Protein AF-A0A183GBZ2-F1 (afdb_monomer_lite)

Structure (mmCIF, N/CA/C/O backbone):
data_AF-A0A183GBZ2-F1
#
_entry.id   AF-A0A183GBZ2-F1
#
loop_
_atom_site.group_PDB
_atom_site.id
_atom_site.type_symbol
_atom_site.label_atom_id
_atom_site.label_alt_id
_atom_site.label_comp_id
_atom_site.label_asym_id
_atom_site.label_entity_id
_atom_site.label_seq_id
_atom_site.pdbx_PDB_ins_code
_atom_site.Cartn_x
_atom_site.Cartn_y
_atom_site.Cartn_z
_atom_site.occupancy
_atom_site.B_iso_or_equiv
_atom_site.auth_seq_id
_atom_site.auth_comp_id
_atom_site.auth_asym_id
_atom_site.auth_atom_id
_atom_site.pdbx_PDB_model_num
ATOM 1 N N . MET A 1 1 ? 9.836 1.976 -28.655 1.00 56.66 1 MET A N 1
ATOM 2 C CA . MET A 1 1 ? 9.433 1.804 -27.244 1.00 56.66 1 MET A CA 1
ATOM 3 C C . MET A 1 1 ? 8.396 0.690 -27.174 1.00 56.66 1 MET A C 1
ATOM 5 O O . MET A 1 1 ? 7.216 0.979 -27.188 1.00 56.66 1 MET A O 1
ATOM 9 N N . ALA A 1 2 ? 8.821 -0.572 -27.272 1.00 59.78 2 ALA A N 1
ATOM 10 C CA . ALA A 1 2 ? 7.890 -1.709 -27.383 1.00 59.78 2 ALA A CA 1
ATOM 11 C C . ALA A 1 2 ? 8.426 -3.003 -26.750 1.00 59.78 2 ALA A C 1
ATOM 13 O O . ALA A 1 2 ? 7.832 -4.056 -26.924 1.00 59.78 2 ALA A O 1
ATOM 14 N N . ARG A 1 3 ? 9.582 -2.956 -26.072 1.00 74.38 3 ARG A N 1
ATOM 15 C CA . ARG A 1 3 ? 10.270 -4.179 -25.641 1.00 74.38 3 ARG A CA 1
ATOM 16 C C . ARG A 1 3 ? 9.895 -4.592 -24.220 1.00 74.38 3 ARG A C 1
ATOM 18 O O . ARG A 1 3 ? 9.717 -5.771 -23.983 1.00 74.38 3 ARG A O 1
ATOM 25 N N . LEU A 1 4 ? 9.758 -3.653 -23.282 1.00 75.12 4 LEU A N 1
ATOM 26 C CA . LEU A 1 4 ? 9.427 -3.984 -21.890 1.00 75.12 4 LEU A CA 1
ATOM 27 C C . LEU A 1 4 ? 7.934 -4.288 -21.712 1.00 75.12 4 LEU A C 1
ATOM 29 O O . LEU A 1 4 ? 7.586 -5.289 -21.097 1.00 75.12 4 LEU A O 1
ATOM 33 N N . ASP A 1 5 ? 7.069 -3.482 -22.325 1.00 76.25 5 ASP A N 1
ATOM 34 C CA . ASP A 1 5 ? 5.614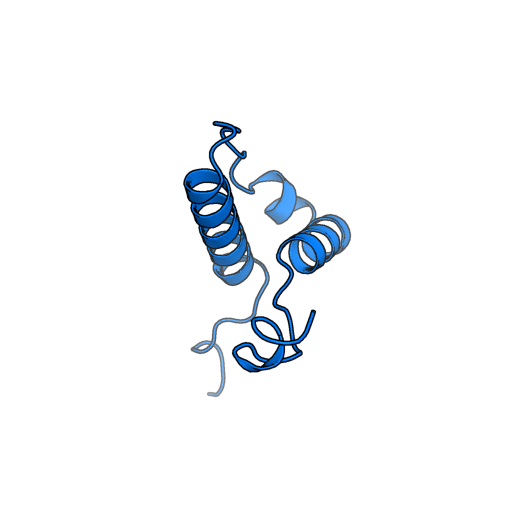 -3.631 -22.208 1.00 76.25 5 ASP A CA 1
ATOM 35 C C . ASP A 1 5 ? 5.111 -4.950 -22.815 1.00 76.25 5 ASP A C 1
ATOM 37 O O . ASP A 1 5 ? 4.132 -5.509 -22.339 1.00 76.25 5 ASP A O 1
ATOM 41 N N . SER A 1 6 ? 5.817 -5.508 -23.809 1.00 87.12 6 SER A N 1
ATOM 42 C CA . SER A 1 6 ? 5.521 -6.841 -24.358 1.00 87.12 6 SER A CA 1
ATOM 43 C C . SER A 1 6 ? 5.914 -7.994 -23.430 1.00 87.12 6 SER A C 1
ATOM 45 O O . SER A 1 6 ? 5.456 -9.117 -23.623 1.00 87.12 6 SER A O 1
ATOM 47 N N . HIS A 1 7 ? 6.799 -7.749 -22.459 1.00 90.69 7 HIS A N 1
ATOM 48 C CA . HIS A 1 7 ? 7.239 -8.750 -21.483 1.00 90.69 7 HIS A CA 1
ATOM 49 C C . HIS A 1 7 ? 6.419 -8.721 -20.186 1.00 90.69 7 HIS A C 1
ATOM 51 O O . HIS A 1 7 ? 6.579 -9.611 -19.352 1.00 90.69 7 HIS A O 1
ATOM 57 N N . LEU A 1 8 ? 5.552 -7.723 -20.006 1.00 92.25 8 LEU A N 1
ATOM 58 C CA . LEU A 1 8 ? 4.727 -7.546 -18.817 1.00 92.25 8 LEU A CA 1
ATOM 59 C C . LEU A 1 8 ? 3.244 -7.686 -19.170 1.00 92.25 8 LEU A C 1
ATOM 61 O O . LEU A 1 8 ? 2.821 -7.479 -20.304 1.00 92.25 8 LEU A O 1
ATOM 65 N N . HIS A 1 9 ? 2.426 -8.043 -18.183 1.00 92.75 9 HIS A N 1
ATOM 66 C CA . HIS A 1 9 ? 0.979 -8.018 -18.364 1.00 92.75 9 HIS A CA 1
ATOM 67 C C . HIS A 1 9 ? 0.489 -6.563 -18.381 1.00 92.75 9 HIS A C 1
ATOM 69 O O . HIS A 1 9 ? 0.951 -5.741 -17.598 1.00 92.75 9 HIS A O 1
ATOM 75 N N . TYR A 1 10 ? -0.528 -6.259 -19.190 1.00 92.81 10 TYR A N 1
ATOM 76 C CA . TYR A 1 10 ? -1.129 -4.918 -19.266 1.00 92.81 10 TYR A CA 1
ATOM 77 C C . TYR A 1 10 ? -1.805 -4.427 -17.967 1.00 92.81 10 TYR A C 1
ATOM 79 O O . TYR A 1 10 ? -2.223 -3.275 -17.887 1.00 92.81 10 TYR A O 1
ATOM 87 N N . ARG A 1 11 ? -1.999 -5.310 -16.976 1.00 94.81 11 ARG A N 1
ATOM 88 C CA . ARG A 1 11 ? -2.705 -4.985 -15.732 1.00 94.81 11 ARG A CA 1
ATOM 89 C C . ARG A 1 11 ? -1.689 -4.635 -14.668 1.00 94.81 11 ARG A C 1
ATOM 91 O O . ARG A 1 11 ? -0.671 -5.309 -14.539 1.00 94.81 11 ARG A O 1
ATOM 98 N N . ILE A 1 12 ? -2.036 -3.640 -13.866 1.00 95.25 12 ILE A N 1
ATOM 99 C CA . ILE A 1 12 ? -1.244 -3.207 -12.724 1.00 95.25 12 ILE A CA 1
ATOM 100 C C . ILE A 1 12 ? -1.981 -3.527 -11.429 1.00 95.25 12 ILE A C 1
ATOM 102 O O . ILE A 1 12 ? -3.211 -3.546 -11.383 1.00 95.25 12 ILE A O 1
ATOM 106 N N . VAL A 1 13 ? -1.209 -3.764 -10.375 1.00 96.19 13 VAL A N 1
ATOM 107 C CA . VAL A 1 13 ? -1.709 -3.760 -9.002 1.00 96.19 13 VAL A CA 1
ATOM 108 C C . VAL A 1 13 ? -1.157 -2.504 -8.354 1.00 96.19 13 VAL A C 1
ATOM 110 O O . VAL A 1 13 ? 0.030 -2.430 -8.046 1.00 96.19 13 VAL A O 1
ATOM 113 N N . ASP A 1 14 ? -2.018 -1.506 -8.206 1.00 96.75 14 ASP A N 1
ATOM 114 C CA . ASP A 1 14 ? -1.662 -0.218 -7.630 1.00 96.75 14 ASP A CA 1
ATOM 115 C C . ASP A 1 14 ? -2.024 -0.180 -6.138 1.00 96.75 14 ASP A C 1
ATOM 117 O O . ASP A 1 14 ? -3.196 -0.172 -5.755 1.00 96.75 14 ASP A O 1
ATOM 121 N N . VAL A 1 15 ? -0.996 -0.162 -5.287 1.00 96.31 15 VAL A N 1
ATOM 122 C CA . VAL A 1 15 ? -1.143 -0.101 -3.824 1.00 96.31 15 VAL A CA 1
ATOM 123 C C . VAL A 1 15 ? -1.765 1.227 -3.385 1.00 96.31 15 VAL A C 1
ATOM 125 O O . VAL A 1 15 ? -2.508 1.254 -2.405 1.00 96.31 15 VAL A O 1
ATOM 128 N N . SER A 1 16 ? -1.533 2.317 -4.125 1.00 95.81 16 SER A N 1
ATOM 129 C CA . SER A 1 16 ? -2.092 3.628 -3.783 1.00 95.81 16 SER A CA 1
ATOM 130 C C . SER A 1 16 ? -3.609 3.670 -3.967 1.00 95.81 16 SER A C 1
ATOM 132 O O . SER A 1 16 ? -4.310 4.229 -3.129 1.00 95.81 16 SER A O 1
ATOM 134 N N . THR A 1 17 ? -4.141 2.962 -4.969 1.00 98.12 17 THR A N 1
ATOM 135 C CA . THR A 1 17 ? -5.587 2.749 -5.104 1.00 98.12 17 THR A CA 1
ATOM 136 C C . THR A 1 17 ? -6.168 2.092 -3.844 1.00 98.12 17 THR A C 1
ATOM 138 O O . THR A 1 17 ? -7.165 2.569 -3.307 1.00 98.12 17 THR A O 1
ATOM 141 N N . VAL A 1 18 ? -5.535 1.037 -3.314 1.00 97.44 18 VAL A N 1
ATOM 142 C CA . VAL A 1 18 ? -5.993 0.370 -2.076 1.00 97.44 18 VAL A CA 1
ATOM 143 C C . VAL A 1 18 ? -5.886 1.300 -0.868 1.00 97.44 18 VAL A C 1
ATOM 145 O O . VAL A 1 18 ? -6.810 1.352 -0.060 1.00 97.44 18 VAL A O 1
ATOM 148 N N . LYS A 1 19 ? -4.799 2.070 -0.767 1.00 96.50 19 LYS A N 1
ATOM 149 C CA . LYS A 1 19 ? -4.599 3.078 0.279 1.00 96.50 19 LYS A CA 1
ATOM 150 C C . LYS A 1 19 ? -5.726 4.115 0.308 1.00 96.50 19 LYS A C 1
ATOM 152 O O . LYS A 1 19 ? -6.260 4.410 1.374 1.00 96.50 19 LYS A O 1
ATOM 157 N N . GLU A 1 20 ? -6.108 4.646 -0.851 1.00 98.25 20 GLU A N 1
ATOM 158 C CA . GLU A 1 20 ? -7.186 5.634 -0.962 1.00 98.25 20 GLU A CA 1
ATOM 159 C C . GLU A 1 20 ? -8.564 5.045 -0.615 1.00 98.25 20 GLU A C 1
ATOM 161 O O . GLU A 1 20 ? -9.422 5.747 -0.074 1.00 98.25 20 GLU A O 1
ATOM 166 N N . LEU A 1 21 ? -8.791 3.758 -0.892 1.00 98.12 21 LEU A N 1
ATOM 167 C CA . LEU A 1 21 ? -9.994 3.060 -0.431 1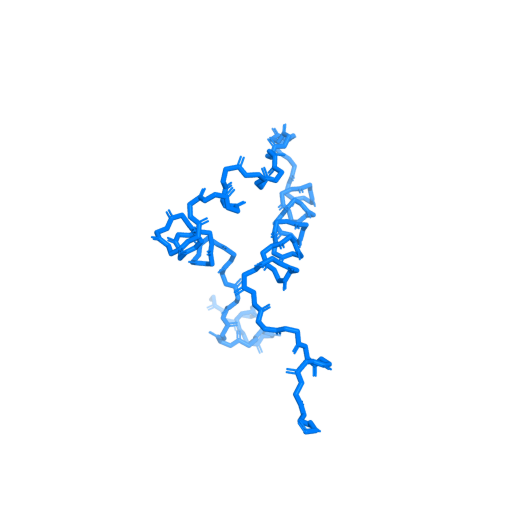.00 98.12 21 LEU A CA 1
ATOM 168 C C . LEU A 1 21 ? -9.966 2.853 1.088 1.00 98.12 21 LEU A C 1
ATOM 170 O O . LEU A 1 21 ? -10.961 3.127 1.756 1.00 98.12 21 LEU A O 1
ATOM 174 N N . ALA A 1 22 ? -8.823 2.438 1.642 1.00 97.44 22 ALA A N 1
ATOM 175 C CA . ALA A 1 22 ? -8.639 2.263 3.079 1.00 97.44 22 ALA A CA 1
ATOM 176 C C . ALA A 1 22 ? -8.899 3.570 3.841 1.00 97.44 22 ALA A C 1
ATOM 178 O O . ALA A 1 22 ? -9.659 3.570 4.802 1.00 97.44 22 ALA A O 1
ATOM 179 N N . SER A 1 23 ? -8.361 4.701 3.374 1.00 97.12 23 SER A N 1
ATOM 180 C CA . SER A 1 23 ? -8.545 5.997 4.042 1.00 97.12 23 SER A CA 1
ATOM 181 C C . SER A 1 23 ? -10.005 6.459 4.103 1.00 97.12 23 SER A C 1
ATOM 183 O O . SER A 1 23 ? -10.383 7.163 5.038 1.00 97.12 23 SER A O 1
ATOM 185 N N . ARG A 1 24 ? -10.836 6.059 3.129 1.00 98.12 24 ARG A N 1
ATOM 186 C CA . ARG A 1 24 ? -12.258 6.438 3.046 1.00 98.12 24 ARG A CA 1
ATOM 187 C C . ARG A 1 24 ? -13.188 5.451 3.736 1.00 98.12 24 ARG A C 1
ATOM 189 O O . ARG A 1 24 ? -14.189 5.872 4.305 1.00 98.12 24 ARG A O 1
ATOM 196 N N . TRP A 1 25 ? -12.911 4.156 3.624 1.00 97.94 25 TRP A N 1
ATOM 197 C CA . TRP A 1 25 ? -13.821 3.101 4.083 1.00 97.94 25 TRP A CA 1
ATOM 198 C C . TRP A 1 25 ? -13.431 2.526 5.444 1.00 97.94 25 TRP A C 1
ATOM 200 O O . TRP A 1 25 ? -14.298 2.048 6.166 1.00 97.94 25 TRP A O 1
ATOM 210 N N . PHE A 1 26 ? -12.148 2.603 5.797 1.00 97.50 26 PHE A N 1
ATOM 211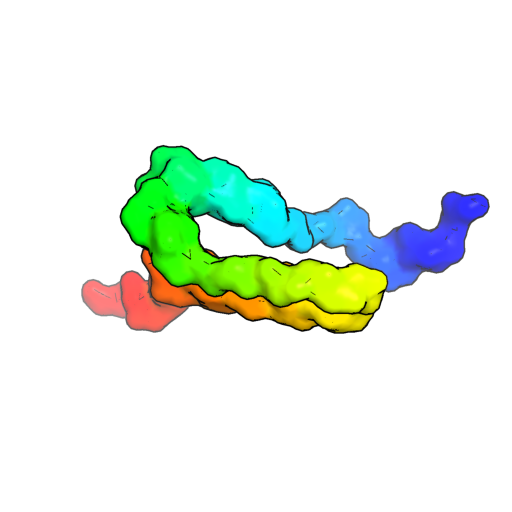 C CA . PHE A 1 26 ? -11.552 2.004 6.993 1.00 97.50 26 PHE A CA 1
ATOM 212 C C . PHE A 1 26 ? -10.585 3.001 7.662 1.00 97.50 26 PHE A C 1
ATOM 214 O O . PHE A 1 26 ? -9.378 2.752 7.741 1.00 97.50 26 PHE A O 1
ATOM 221 N N . PRO A 1 27 ? -11.071 4.187 8.085 1.00 96.88 27 PRO A N 1
ATOM 222 C CA . PRO A 1 27 ? -10.206 5.263 8.573 1.00 96.88 27 PRO A CA 1
ATOM 223 C C . PRO A 1 27 ? -9.412 4.873 9.830 1.00 96.88 27 PRO A C 1
ATOM 225 O O . PRO A 1 27 ? -8.287 5.342 10.010 1.00 96.88 27 PRO A O 1
ATOM 228 N N . GLU A 1 28 ? -9.958 3.998 10.681 1.00 97.00 28 GLU A N 1
ATOM 229 C CA . GLU A 1 28 ? -9.274 3.510 11.883 1.00 97.00 28 GLU A CA 1
ATOM 230 C C . GLU A 1 28 ? -8.100 2.584 11.547 1.00 97.00 28 GLU A C 1
ATOM 232 O O . GLU A 1 28 ? -7.031 2.681 12.152 1.00 97.00 28 GLU A O 1
ATOM 237 N N . GLU A 1 29 ? -8.276 1.688 10.578 1.00 96.50 29 GLU A N 1
ATOM 238 C CA . GLU A 1 29 ? -7.234 0.795 10.079 1.00 96.50 29 GLU A CA 1
ATOM 239 C C . GLU A 1 29 ? -6.192 1.572 9.276 1.00 96.50 29 GLU A C 1
ATOM 241 O O . GLU A 1 29 ? -4.998 1.306 9.398 1.00 96.50 29 GLU A O 1
ATOM 246 N N . TYR A 1 30 ? -6.612 2.561 8.487 1.00 95.88 30 TYR A N 1
ATOM 247 C CA . TYR A 1 30 ? -5.701 3.439 7.758 1.00 95.88 30 TYR A CA 1
ATOM 248 C C . TYR A 1 30 ? -4.750 4.182 8.704 1.00 95.88 30 TYR A C 1
ATOM 250 O O . TYR A 1 30 ? -3.547 4.216 8.460 1.00 95.88 30 TYR A O 1
ATOM 258 N N . ALA A 1 31 ? -5.261 4.716 9.818 1.00 94.19 31 ALA A N 1
ATOM 259 C CA . ALA A 1 31 ? -4.451 5.424 10.812 1.00 94.19 31 ALA A CA 1
ATOM 260 C C . ALA A 1 31 ? -3.399 4.534 11.505 1.00 94.19 31 ALA A C 1
ATOM 262 O O . ALA A 1 31 ? -2.449 5.048 12.088 1.00 94.19 31 ALA A O 1
ATOM 263 N N . LYS A 1 32 ? -3.567 3.207 11.449 1.00 94.31 32 LYS A N 1
ATOM 264 C CA . LYS A 1 32 ? -2.643 2.209 12.013 1.00 94.31 32 LYS A CA 1
ATOM 265 C C . LYS A 1 32 ? -1.665 1.647 10.968 1.00 94.31 32 LYS A C 1
ATOM 267 O O . LYS A 1 32 ? -0.855 0.785 11.308 1.00 94.31 32 LYS A O 1
ATOM 272 N N . ALA A 1 33 ? -1.748 2.090 9.710 1.00 90.69 33 ALA A N 1
ATOM 273 C CA . ALA A 1 33 ? -0.854 1.632 8.653 1.00 90.69 33 ALA A CA 1
ATOM 274 C C . ALA A 1 33 ? 0.609 2.022 8.953 1.00 90.69 33 ALA A C 1
ATOM 276 O O . ALA A 1 33 ? 0.855 3.099 9.494 1.00 90.69 33 ALA A O 1
ATOM 277 N N . PRO A 1 34 ? 1.590 1.169 8.609 1.00 86.50 34 PRO A N 1
ATOM 278 C CA . PRO A 1 34 ? 2.997 1.456 8.861 1.00 86.50 34 PRO A CA 1
ATOM 279 C C . PRO A 1 34 ? 3.488 2.661 8.048 1.00 86.50 34 PRO A C 1
ATOM 281 O O . PRO A 1 34 ? 3.238 2.760 6.844 1.00 86.50 34 PRO A O 1
ATOM 284 N N . ASP A 1 35 ? 4.249 3.541 8.699 1.00 82.38 35 ASP A N 1
ATOM 285 C CA . ASP A 1 35 ? 4.889 4.677 8.040 1.00 82.38 35 ASP A CA 1
ATOM 286 C C . ASP A 1 35 ? 5.994 4.222 7.077 1.00 82.38 35 ASP A C 1
ATOM 288 O O . ASP A 1 35 ? 6.797 3.328 7.373 1.00 82.38 35 ASP A O 1
ATOM 292 N N . LYS A 1 36 ? 6.075 4.891 5.924 1.00 81.88 36 LYS A N 1
ATOM 293 C CA . LYS A 1 36 ? 7.182 4.716 4.975 1.00 81.88 36 LYS A CA 1
ATOM 294 C C . LYS A 1 36 ? 8.437 5.382 5.529 1.00 81.88 36 LYS A C 1
ATOM 296 O O . LYS A 1 36 ? 8.393 6.540 5.939 1.00 81.88 36 LYS A O 1
ATOM 301 N N . LYS A 1 37 ? 9.566 4.667 5.529 1.00 79.44 37 LYS A N 1
ATOM 302 C CA . LYS A 1 37 ? 10.847 5.169 6.053 1.00 79.44 37 LYS A CA 1
ATOM 303 C C . LYS A 1 37 ? 11.532 6.112 5.066 1.00 79.44 37 LYS A C 1
ATOM 305 O O . LYS A 1 37 ? 12.396 6.878 5.482 1.00 79.44 37 LYS A O 1
ATOM 310 N N . GLY A 1 38 ? 11.149 6.077 3.786 1.00 72.44 38 GLY A N 1
ATOM 311 C CA . GLY A 1 38 ? 11.529 7.094 2.803 1.00 72.44 38 GLY A CA 1
ATOM 312 C C . GLY A 1 38 ? 13.027 7.133 2.502 1.00 72.44 38 GLY A C 1
ATOM 313 O O . GLY A 1 38 ? 13.588 8.205 2.302 1.00 72.44 38 GLY A O 1
ATOM 314 N N . THR A 1 39 ? 13.704 5.981 2.453 1.00 75.06 39 THR A N 1
ATOM 315 C CA . THR A 1 39 ? 15.161 5.905 2.218 1.00 75.06 39 THR A CA 1
ATOM 316 C C . THR A 1 39 ? 15.585 6.217 0.772 1.00 75.06 39 THR A C 1
ATOM 318 O O . THR A 1 39 ? 16.760 6.068 0.436 1.00 75.06 39 THR A O 1
ATOM 321 N N . HIS A 1 40 ? 14.658 6.677 -0.082 1.00 77.50 40 HIS A N 1
ATOM 322 C CA . HIS A 1 40 ? 14.855 7.137 -1.468 1.00 77.50 40 HIS A CA 1
ATOM 323 C C . HIS A 1 40 ? 15.607 6.155 -2.388 1.00 77.50 40 HIS A C 1
ATOM 325 O O . HIS A 1 40 ? 16.180 6.547 -3.408 1.00 77.50 40 HIS A O 1
ATOM 331 N N . ARG A 1 41 ? 15.614 4.861 -2.051 1.00 88.00 41 ARG A N 1
ATOM 332 C CA . ARG A 1 41 ? 16.129 3.794 -2.913 1.00 88.00 41 ARG A CA 1
ATOM 333 C C . ARG A 1 41 ? 14.955 3.035 -3.508 1.00 88.00 41 ARG A C 1
ATOM 335 O O . ARG A 1 41 ? 14.155 2.478 -2.768 1.00 88.00 41 ARG A O 1
ATOM 342 N N . ALA A 1 42 ? 14.951 2.872 -4.831 1.00 89.50 42 ALA A N 1
ATOM 343 C CA . ALA A 1 42 ? 13.872 2.180 -5.543 1.00 89.50 42 ALA A CA 1
ATOM 344 C C . ALA A 1 42 ? 13.561 0.770 -4.995 1.00 89.50 42 ALA A C 1
ATOM 346 O O . ALA A 1 42 ? 12.408 0.357 -4.946 1.00 89.50 42 ALA A O 1
ATOM 347 N N . LEU A 1 43 ? 14.580 0.018 -4.558 1.00 91.88 43 LEU A N 1
ATOM 348 C CA . LEU A 1 43 ? 14.377 -1.306 -3.958 1.00 91.88 43 LEU A CA 1
ATOM 349 C C . LEU A 1 43 ? 13.670 -1.235 -2.596 1.00 91.88 43 LEU A C 1
ATOM 351 O O . LEU A 1 43 ? 12.897 -2.132 -2.262 1.00 91.88 43 LEU A O 1
ATOM 355 N N . ASP A 1 44 ? 13.949 -0.195 -1.815 1.00 89.81 44 ASP A N 1
ATOM 356 C CA . ASP A 1 44 ? 13.313 0.005 -0.518 1.00 89.81 44 ASP A CA 1
ATOM 357 C C . ASP A 1 44 ? 11.864 0.468 -0.715 1.00 89.81 44 ASP A C 1
ATOM 359 O O . ASP A 1 44 ? 10.974 -0.113 -0.105 1.00 89.81 44 ASP A O 1
ATOM 363 N N . ASP A 1 45 ? 11.597 1.356 -1.679 1.00 88.06 45 ASP A N 1
ATOM 364 C CA . ASP A 1 45 ? 10.232 1.777 -2.037 1.00 88.06 45 ASP A CA 1
ATOM 365 C C . ASP A 1 45 ? 9.351 0.591 -2.489 1.00 88.06 45 ASP A C 1
ATOM 367 O O . ASP A 1 45 ? 8.168 0.500 -2.138 1.00 88.06 45 ASP A O 1
ATOM 371 N N . ILE A 1 46 ? 9.925 -0.364 -3.239 1.00 92.38 46 ILE A N 1
ATOM 372 C CA . ILE A 1 46 ? 9.239 -1.61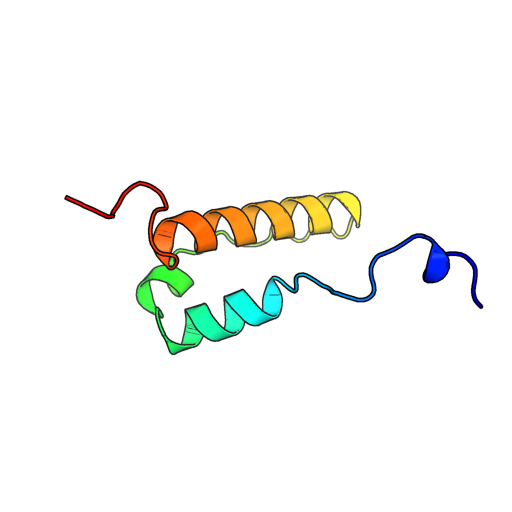2 -3.619 1.00 92.38 46 ILE A CA 1
ATOM 373 C C . ILE A 1 46 ? 8.899 -2.440 -2.375 1.00 92.38 46 ILE A C 1
ATOM 375 O O . ILE A 1 46 ? 7.774 -2.925 -2.245 1.00 92.38 46 ILE A O 1
ATOM 379 N N . ARG A 1 47 ? 9.854 -2.610 -1.454 1.00 93.75 47 ARG A N 1
ATOM 380 C CA . ARG A 1 47 ? 9.648 -3.386 -0.220 1.00 93.75 47 ARG A CA 1
ATOM 381 C C . ARG A 1 47 ? 8.592 -2.751 0.676 1.00 93.75 47 ARG A C 1
ATOM 383 O O . ARG A 1 47 ? 7.728 -3.466 1.174 1.00 93.75 47 ARG A O 1
ATOM 390 N N . GLU A 1 48 ? 8.632 -1.433 0.835 1.00 93.75 48 GLU A N 1
ATOM 391 C CA . GLU A 1 48 ? 7.640 -0.679 1.603 1.00 93.75 48 GLU A CA 1
ATOM 392 C C . GLU A 1 48 ? 6.243 -0.802 0.989 1.00 93.75 48 G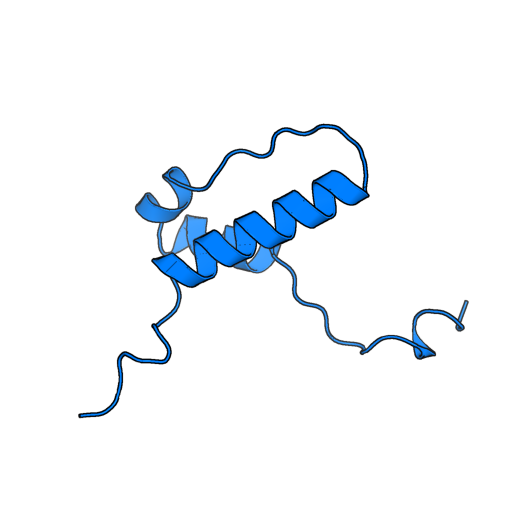LU A C 1
ATOM 394 O O . GLU A 1 48 ? 5.277 -1.025 1.712 1.00 93.75 48 GLU A O 1
ATOM 399 N N . SER A 1 49 ? 6.125 -0.745 -0.341 1.00 94.00 49 SER A N 1
ATOM 400 C CA . SER A 1 49 ? 4.833 -0.908 -1.023 1.00 94.00 49 SER A CA 1
ATOM 401 C C . SER A 1 49 ? 4.268 -2.330 -0.884 1.00 94.00 49 SER A C 1
ATOM 403 O O . SER A 1 49 ? 3.059 -2.506 -0.739 1.00 94.00 49 SER A O 1
ATOM 405 N N . ILE A 1 50 ? 5.129 -3.356 -0.887 1.00 95.19 50 ILE A N 1
ATOM 406 C CA . ILE A 1 50 ? 4.720 -4.746 -0.620 1.00 95.19 50 ILE A CA 1
ATOM 407 C C . ILE A 1 50 ? 4.217 -4.895 0.819 1.00 95.19 50 ILE A C 1
ATOM 409 O O . ILE A 1 50 ? 3.201 -5.555 1.040 1.00 95.19 50 ILE A O 1
ATOM 413 N N . GLU A 1 51 ? 4.912 -4.304 1.790 1.00 95.50 51 GLU A N 1
ATOM 414 C CA . GLU A 1 51 ? 4.529 -4.394 3.200 1.00 95.50 51 GLU A CA 1
ATOM 415 C C . GLU A 1 51 ? 3.232 -3.628 3.491 1.00 95.50 51 GLU A C 1
ATOM 417 O O . GLU A 1 51 ? 2.342 -4.150 4.158 1.00 95.50 51 GLU A O 1
ATOM 422 N N . GLU A 1 52 ? 3.058 -2.450 2.889 1.00 95.75 52 GLU A N 1
ATOM 423 C CA . GLU A 1 52 ? 1.805 -1.692 2.933 1.00 95.75 52 GLU A CA 1
ATOM 424 C C . GLU A 1 52 ? 0.628 -2.518 2.379 1.00 95.75 52 GLU A C 1
ATOM 426 O O . GLU A 1 52 ? -0.422 -2.630 3.016 1.00 95.75 52 GLU A O 1
ATOM 431 N N . LEU A 1 53 ? 0.802 -3.182 1.229 1.00 96.50 53 LEU A N 1
ATOM 432 C CA . LEU A 1 53 ? -0.251 -4.034 0.669 1.00 96.50 53 LEU A CA 1
ATOM 433 C C . LEU A 1 53 ? -0.536 -5.271 1.539 1.00 96.50 53 LEU A C 1
ATOM 435 O O . LEU A 1 53 ? -1.690 -5.698 1.632 1.00 96.50 53 LEU A O 1
ATOM 439 N N . ARG A 1 54 ? 0.482 -5.854 2.187 1.00 95.69 54 ARG A N 1
ATOM 440 C CA . ARG A 1 54 ? 0.291 -6.954 3.152 1.00 95.69 54 ARG A CA 1
ATOM 441 C C . ARG A 1 54 ? -0.543 -6.508 4.344 1.00 95.69 54 ARG A C 1
ATOM 443 O O . ARG A 1 54 ? -1.458 -7.239 4.722 1.00 95.69 54 ARG A O 1
ATOM 450 N N . TYR A 1 55 ? -0.258 -5.323 4.880 1.00 96.38 55 TYR A N 1
ATOM 451 C CA . TYR A 1 55 ? -1.033 -4.731 5.961 1.00 96.38 55 TYR A CA 1
ATOM 452 C C . TYR A 1 55 ? -2.505 -4.589 5.560 1.00 96.38 55 TYR A C 1
ATOM 454 O O . TYR A 1 55 ? -3.365 -5.203 6.193 1.00 96.38 55 TYR A O 1
ATOM 462 N N . TYR A 1 56 ? -2.801 -3.906 4.446 1.00 96.25 56 TYR A N 1
ATOM 463 C CA . TYR A 1 56 ? -4.185 -3.748 3.985 1.00 96.25 56 TYR A CA 1
ATOM 464 C C . TYR A 1 56 ? -4.873 -5.095 3.746 1.00 96.25 56 TYR A C 1
ATOM 466 O O . TYR A 1 56 ? -6.004 -5.296 4.185 1.00 96.25 56 TYR A O 1
ATOM 474 N N . ARG A 1 57 ? -4.183 -6.066 3.133 1.00 95.50 57 ARG A N 1
ATOM 475 C CA . ARG A 1 57 ? -4.718 -7.423 2.944 1.00 95.50 57 ARG A CA 1
ATOM 476 C C . ARG A 1 57 ? -5.166 -8.076 4.257 1.00 95.50 57 ARG A C 1
ATOM 478 O O . ARG A 1 57 ? -6.126 -8.833 4.228 1.00 95.50 57 ARG A O 1
ATOM 485 N N . SER A 1 58 ? -4.468 -7.825 5.362 1.00 94.94 58 SER A N 1
ATOM 486 C CA . SER A 1 58 ? -4.759 -8.452 6.658 1.00 94.94 58 SER A CA 1
ATOM 487 C C . SER A 1 58 ? -5.893 -7.797 7.449 1.00 94.94 58 SER A C 1
ATOM 489 O O . SER A 1 58 ? -6.469 -8.450 8.311 1.00 94.94 58 SER A O 1
ATOM 491 N N . VAL A 1 59 ? -6.209 -6.527 7.173 1.00 95.38 59 VAL A N 1
ATOM 492 C CA . VAL A 1 59 ? -7.127 -5.733 8.011 1.00 95.38 59 VAL A CA 1
ATOM 493 C C . VAL A 1 59 ? -8.394 -5.270 7.293 1.00 95.38 59 VAL A C 1
ATOM 495 O O . VAL A 1 59 ? -9.412 -5.103 7.951 1.00 95.38 59 VAL A O 1
ATOM 498 N N . ILE A 1 60 ? -8.371 -5.091 5.964 1.00 95.31 60 ILE A N 1
ATOM 499 C CA . ILE A 1 60 ? -9.534 -4.575 5.209 1.00 95.31 60 ILE A CA 1
ATOM 500 C C . ILE A 1 60 ? -10.077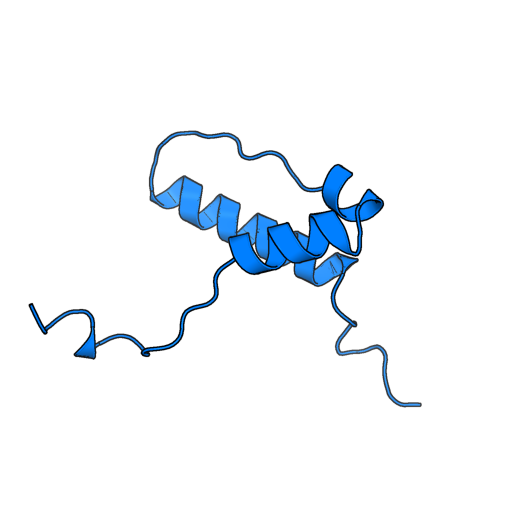 -5.533 4.141 1.00 95.31 60 ILE A C 1
ATOM 502 O O . ILE A 1 60 ? -11.136 -5.281 3.568 1.00 95.31 60 ILE A O 1
ATOM 506 N N . PHE A 1 61 ? -9.377 -6.632 3.842 1.00 95.19 61 PHE A N 1
ATOM 507 C CA . PHE A 1 61 ? -9.877 -7.660 2.926 1.00 95.19 61 PHE A CA 1
ATOM 508 C C . PHE A 1 61 ? -10.448 -8.839 3.705 1.00 95.19 61 PHE A C 1
ATOM 510 O O . PHE A 1 61 ? -9.942 -9.208 4.761 1.00 95.19 61 PHE A O 1
ATOM 517 N N . ARG A 1 62 ? -11.483 -9.477 3.146 1.00 92.62 62 ARG A N 1
ATOM 518 C CA . ARG A 1 62 ? -12.039 -10.701 3.725 1.00 92.62 62 ARG A CA 1
ATOM 519 C C . ARG A 1 62 ? -10.978 -11.798 3.735 1.00 92.62 62 ARG A C 1
ATOM 521 O O . ARG A 1 62 ? -10.352 -12.077 2.706 1.00 92.62 62 ARG A O 1
ATOM 528 N N . ASP A 1 63 ? -10.833 -12.450 4.879 1.00 85.75 63 ASP A N 1
ATOM 529 C CA . ASP A 1 63 ? -9.990 -13.628 4.989 1.00 85.75 63 ASP A CA 1
ATOM 530 C C . ASP A 1 63 ? -10.459 -14.719 4.020 1.00 85.75 63 ASP A C 1
ATOM 532 O O . ASP A 1 63 ? -11.643 -15.003 3.847 1.00 85.75 63 ASP A O 1
ATOM 536 N N . LYS A 1 64 ? -9.502 -15.359 3.347 1.00 73.38 64 LYS A N 1
ATOM 537 C CA . LYS A 1 64 ? -9.827 -16.452 2.418 1.00 73.38 64 LYS A CA 1
ATOM 538 C C . LYS A 1 64 ? -10.354 -17.693 3.139 1.00 73.38 64 LYS A C 1
ATOM 540 O O . LYS A 1 64 ? -11.008 -18.511 2.509 1.00 73.38 64 LYS A O 1
ATOM 545 N N . ASN A 1 65 ? -10.061 -17.811 4.433 1.00 72.00 65 ASN A N 1
ATOM 546 C CA . ASN A 1 65 ? -10.464 -18.933 5.273 1.00 72.00 65 ASN A CA 1
ATOM 547 C C . ASN A 1 65 ? -11.742 -18.636 6.078 1.00 72.00 65 ASN A C 1
ATOM 549 O O . ASN A 1 65 ? -12.174 -19.488 6.845 1.00 72.00 65 ASN A O 1
ATOM 553 N N . SER A 1 66 ? -12.339 -17.448 5.926 1.00 64.44 66 SER A N 1
ATOM 554 C CA . SER A 1 66 ? -13.561 -17.038 6.629 1.00 64.44 66 SER A CA 1
ATOM 555 C C . SER A 1 66 ? -14.816 -17.129 5.744 1.00 64.44 66 SER A C 1
ATOM 557 O O . SER A 1 66 ? -15.603 -16.187 5.656 1.00 64.44 66 SER A O 1
ATOM 559 N N . GLY A 1 67 ? -15.006 -18.280 5.086 1.00 61.16 67 GLY A N 1
ATOM 560 C CA . GLY A 1 67 ? -16.285 -18.699 4.480 1.00 61.16 67 GLY A CA 1
ATOM 561 C C . GLY A 1 67 ? -16.108 -19.870 3.498 1.00 61.16 67 GLY A C 1
ATOM 562 O O . GLY A 1 67 ? -15.193 -19.827 2.680 1.00 61.16 67 GLY A O 1
ATOM 563 N N . ASP A 1 68 ? -16.886 -20.956 3.526 1.00 56.72 68 ASP A N 1
ATOM 564 C CA . ASP A 1 68 ? -18.231 -21.156 4.093 1.00 56.72 68 ASP A CA 1
ATOM 565 C C . ASP A 1 68 ? -18.313 -22.381 5.029 1.00 56.72 68 ASP A C 1
ATOM 567 O O . ASP A 1 68 ? -17.868 -23.481 4.691 1.00 56.72 68 ASP A O 1
ATOM 571 N N . SER A 1 69 ? -18.961 -22.205 6.181 1.00 47.03 69 SER A N 1
ATOM 572 C CA . SER A 1 69 ? -19.735 -23.235 6.888 1.00 47.03 69 SER A CA 1
ATOM 573 C C . SER A 1 69 ? -21.052 -22.617 7.326 1.00 47.03 69 SER A C 1
ATOM 575 O O . SER A 1 69 ? -21.018 -21.420 7.695 1.00 47.03 69 SER A O 1
#

Organism: Heligmosomoides polygyrus (NCBI:txid6339)

Foldseek 3Di:
DPPVPVVDDPDDDDLVVLLVVCCPPPVVLSVVQDDQPPPVDPVSVVVSSVSSVVSSCVPPNDDPPPDDD

InterPro domains:
  IPR012337 Ribonuclease H-like superfamily [SSF53098] (1-61)
  IPR013520 Ribonuclease H-like domain [PF00929] (3-53)
  IPR036397 Ribonuclease H superfamily [G3DSA:3.30.420.10] (1-68)

Secondary structure (DSSP, 8-state):
--SSGGGS-S----HHHHHHHHHHH-HHHHTTSPPP-----HHHHHHHHHHHHHHHHHHTSPPTTS---

pLDDT: mean 88.29, std 12.01, range [47.03, 98.25]

Radius of gyration: 15.34 Å; chains: 1; bounding box: 36×30×39 Å

Sequence (69 aa):
MARLDSHLHYRIVDVSTVKELASRWFPEEYAKAPDKKGTHRALDDIRESIEELRYYRSVIFRDKNSGDS